Protein AF-A0A382I3E1-F1 (afdb_monomer)

Structure (mmCIF, N/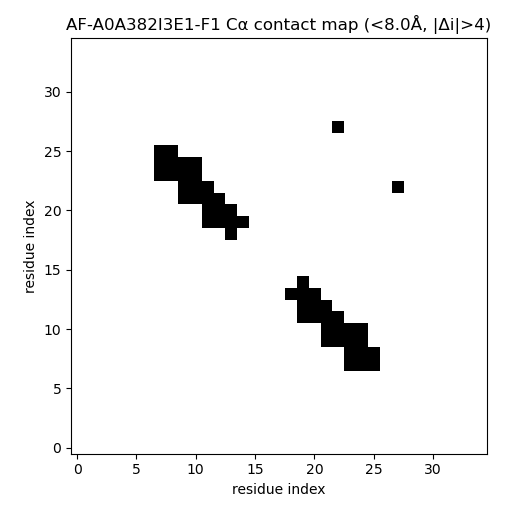CA/C/O backbone):
data_AF-A0A382I3E1-F1
#
_entry.id   AF-A0A382I3E1-F1
#
loop_
_atom_site.group_P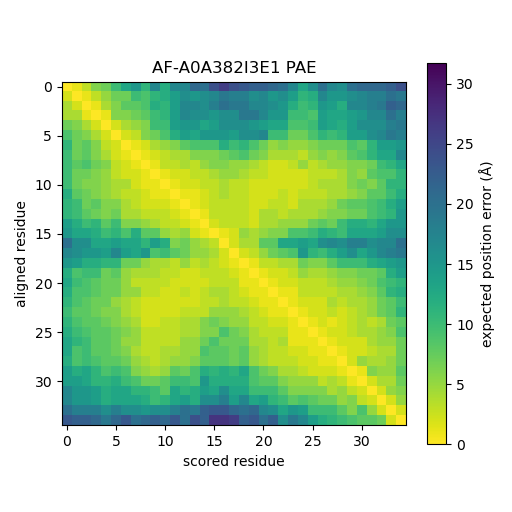DB
_atom_site.id
_atom_site.type_symbol
_atom_site.label_atom_id
_atom_site.label_alt_id
_atom_site.label_comp_id
_atom_site.label_asym_id
_atom_site.label_entity_id
_at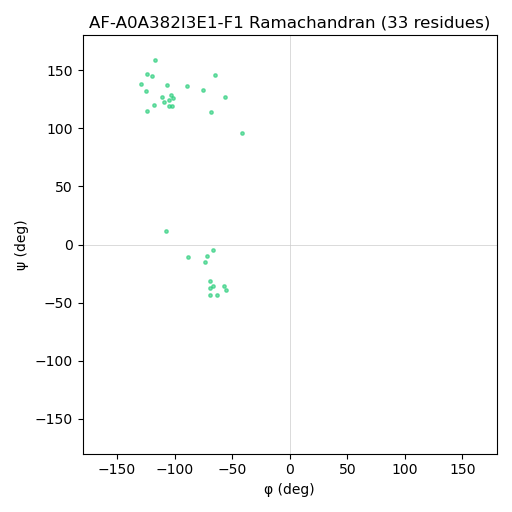om_site.label_seq_id
_atom_site.pdbx_PDB_ins_code
_atom_site.Cartn_x
_atom_site.Cartn_y
_atom_site.Cartn_z
_atom_site.occupancy
_atom_site.B_iso_or_equiv
_atom_site.auth_seq_id
_atom_site.auth_comp_id
_atom_site.auth_asym_id
_atom_site.auth_atom_id
_atom_site.pdbx_PDB_model_num
ATOM 1 N N . MET A 1 1 ? -12.080 -11.254 3.003 1.00 49.38 1 MET A N 1
ATOM 2 C CA . MET A 1 1 ? -11.021 -10.739 3.898 1.00 49.38 1 MET A CA 1
ATOM 3 C C . MET A 1 1 ? -11.262 -9.242 4.055 1.00 49.38 1 MET A C 1
ATOM 5 O O . MET A 1 1 ? -11.115 -8.528 3.076 1.00 49.38 1 MET A O 1
ATOM 9 N N . THR A 1 2 ? -11.765 -8.778 5.202 1.00 55.59 2 THR A N 1
ATOM 10 C CA . THR A 1 2 ? -12.105 -7.358 5.428 1.00 55.59 2 THR A CA 1
ATOM 11 C C . THR A 1 2 ? -11.036 -6.734 6.318 1.00 55.59 2 T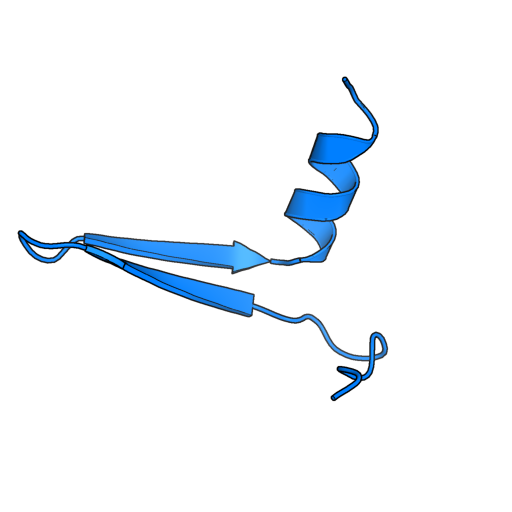HR A C 1
ATOM 13 O O . THR A 1 2 ? -10.843 -7.203 7.440 1.00 55.59 2 THR A O 1
ATOM 16 N N . LEU A 1 3 ? -10.317 -5.715 5.839 1.00 64.25 3 LEU A N 1
ATOM 17 C CA . LEU A 1 3 ? -9.373 -5.002 6.698 1.00 64.25 3 LEU A CA 1
ATOM 18 C C . LEU A 1 3 ? -10.133 -4.072 7.659 1.00 64.25 3 LEU A C 1
ATOM 20 O O . LEU A 1 3 ? -11.019 -3.339 7.217 1.00 64.25 3 LEU A O 1
ATOM 24 N 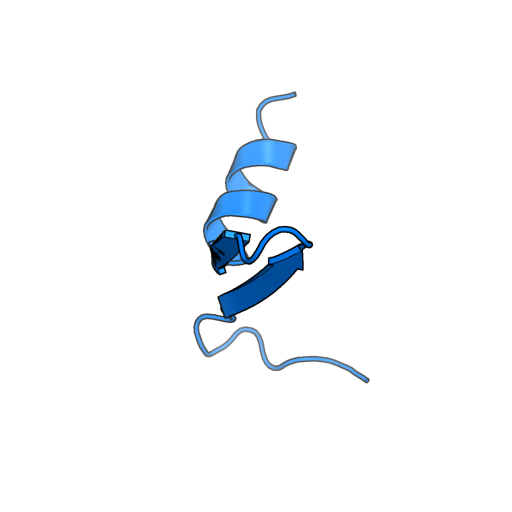N . PRO A 1 4 ? -9.799 -4.073 8.960 1.00 64.38 4 PRO A N 1
ATOM 25 C CA . PRO A 1 4 ? -10.406 -3.159 9.916 1.00 64.38 4 PRO A CA 1
ATOM 26 C C . PRO A 1 4 ? -9.961 -1.719 9.621 1.00 64.38 4 PRO A C 1
ATOM 28 O O . PRO A 1 4 ? -8.794 -1.373 9.788 1.00 64.38 4 PRO A O 1
ATOM 31 N N . LEU A 1 5 ? -10.912 -0.869 9.223 1.00 66.12 5 LEU A N 1
ATOM 32 C CA . LEU A 1 5 ? -10.712 0.556 8.902 1.00 66.1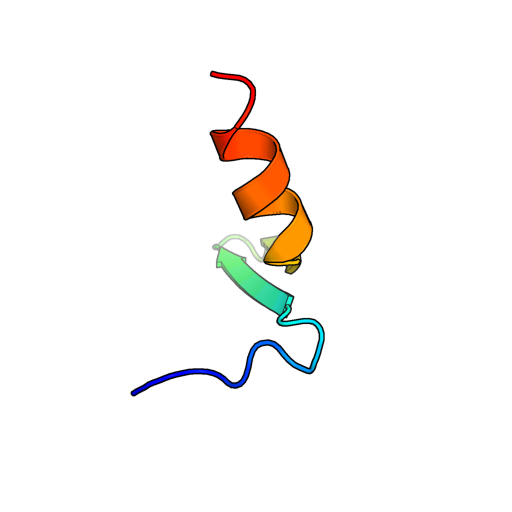2 5 LEU A CA 1
ATOM 33 C C . LEU A 1 5 ? -10.329 1.421 10.119 1.00 66.12 5 LEU A C 1
ATOM 35 O O . LEU A 1 5 ? -10.039 2.603 9.977 1.00 66.12 5 LEU A O 1
ATOM 39 N N . SER A 1 6 ? -10.318 0.848 11.325 1.00 73.25 6 SER A N 1
ATOM 40 C CA . SER A 1 6 ? -9.979 1.550 12.569 1.00 73.25 6 SER A CA 1
ATOM 41 C C . SER A 1 6 ? -8.491 1.896 12.693 1.00 73.25 6 SER A C 1
ATOM 43 O O . SER A 1 6 ? -8.108 2.599 13.624 1.00 73.25 6 SER A O 1
ATOM 45 N N . LYS A 1 7 ? -7.636 1.372 11.806 1.00 77.19 7 LYS A N 1
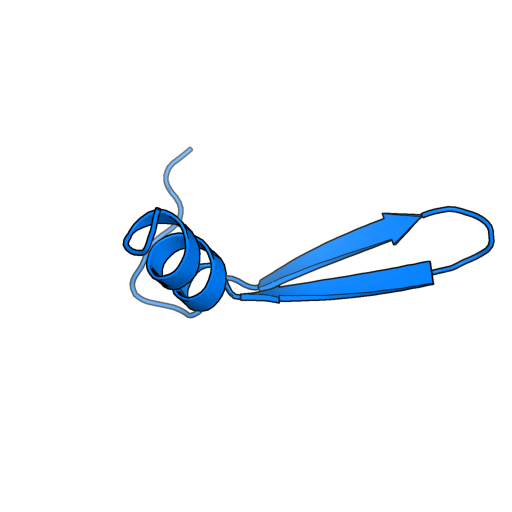ATOM 46 C CA . LYS A 1 7 ? -6.207 1.691 11.754 1.00 77.19 7 LYS A CA 1
ATOM 47 C C . LYS A 1 7 ? -5.829 2.205 10.364 1.00 77.19 7 LYS A C 1
ATOM 49 O O . LYS A 1 7 ? -6.383 1.716 9.381 1.00 77.19 7 LYS A O 1
ATOM 54 N N . PRO A 1 8 ? -4.867 3.140 10.264 1.00 77.25 8 PRO A N 1
ATOM 55 C CA . PRO A 1 8 ? -4.300 3.526 8.980 1.00 77.25 8 PRO A CA 1
ATOM 56 C C . PRO A 1 8 ? -3.732 2.294 8.272 1.00 77.25 8 PRO A C 1
ATOM 58 O O . PRO A 1 8 ? -2.947 1.546 8.856 1.00 77.25 8 PRO A O 1
ATOM 61 N N . ILE A 1 9 ? -4.146 2.078 7.026 1.00 85.94 9 ILE A N 1
ATOM 62 C CA . ILE A 1 9 ? -3.632 0.997 6.184 1.00 85.94 9 ILE A CA 1
ATOM 63 C C . ILE A 1 9 ? -2.649 1.621 5.198 1.00 85.94 9 ILE A C 1
ATOM 65 O O . ILE A 1 9 ? -3.034 2.477 4.397 1.00 85.94 9 ILE A O 1
ATOM 69 N N . THR A 1 10 ? -1.395 1.180 5.263 1.00 87.62 10 THR A N 1
ATOM 70 C CA . THR A 1 10 ? -0.327 1.578 4.339 1.00 87.62 10 THR A CA 1
ATOM 71 C C . THR A 1 10 ? -0.084 0.455 3.340 1.00 87.62 10 THR A C 1
ATOM 73 O O . THR A 1 10 ? 0.108 -0.695 3.731 1.00 87.62 10 THR A O 1
ATOM 76 N N . LEU A 1 11 ? -0.081 0.789 2.054 1.00 86.25 11 LEU A N 1
ATOM 77 C CA . LEU A 1 11 ? 0.293 -0.106 0.967 1.00 86.25 11 LEU A CA 1
ATOM 78 C C . LEU A 1 11 ? 1.711 0.231 0.526 1.00 86.25 11 LEU A C 1
ATOM 80 O O . LEU A 1 11 ? 1.975 1.379 0.180 1.00 86.25 11 LEU A O 1
ATOM 84 N N . THR A 1 12 ? 2.592 -0.764 0.506 1.00 89.38 12 THR A N 1
ATOM 85 C CA . THR A 1 12 ? 3.949 -0.634 -0.031 1.00 89.38 12 THR A CA 1
ATOM 86 C C . THR A 1 12 ? 4.007 -1.334 -1.380 1.00 89.38 12 THR A C 1
ATOM 88 O O . THR A 1 12 ? 3.688 -2.517 -1.482 1.00 89.38 12 THR A O 1
ATOM 91 N N . VAL A 1 13 ? 4.412 -0.607 -2.414 1.00 87.12 13 VAL A N 1
ATOM 92 C CA . VAL A 1 13 ? 4.625 -1.113 -3.767 1.00 87.12 13 VAL A CA 1
ATOM 93 C C . VAL A 1 13 ? 6.120 -1.079 -4.039 1.00 87.12 13 VAL A C 1
ATOM 95 O O . VAL A 1 13 ? 6.759 -0.045 -3.874 1.00 87.12 13 VAL A O 1
ATOM 98 N N . THR A 1 14 ? 6.678 -2.208 -4.461 1.00 89.12 14 THR A N 1
ATOM 99 C CA . THR A 1 14 ? 8.085 -2.313 -4.856 1.00 89.12 14 THR A CA 1
ATOM 100 C C . THR A 1 14 ? 8.149 -2.717 -6.324 1.00 89.12 14 THR A C 1
ATOM 102 O O . THR A 1 14 ? 7.625 -3.767 -6.695 1.00 89.12 14 THR A O 1
ATOM 105 N N . SER A 1 15 ? 8.770 -1.888 -7.162 1.00 84.81 15 SER A N 1
ATOM 106 C CA . SER A 1 15 ? 9.035 -2.162 -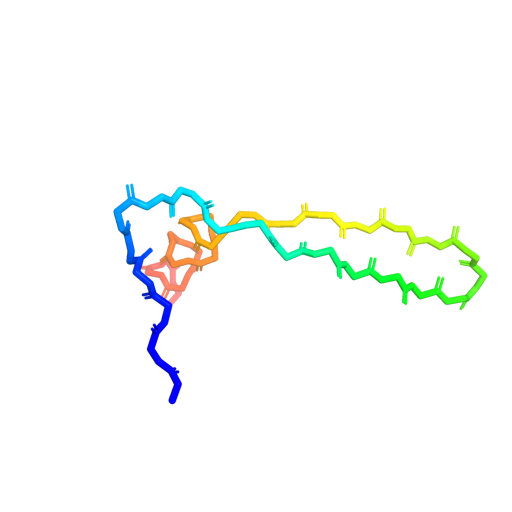8.579 1.00 84.81 15 SER A CA 1
ATOM 107 C C . SER A 1 15 ? 10.541 -2.217 -8.863 1.00 84.81 15 SER A C 1
ATOM 109 O O . SER A 1 15 ? 11.346 -1.720 -8.077 1.00 84.81 15 SER A O 1
ATOM 111 N N . SER A 1 16 ? 10.936 -2.866 -9.964 1.00 90.50 16 SER A N 1
ATOM 112 C CA . SER A 1 16 ? 12.340 -3.002 -10.388 1.00 90.50 16 SER A CA 1
ATOM 113 C C . SER A 1 16 ? 12.637 -2.100 -11.595 1.00 90.50 16 SER A C 1
ATOM 115 O O . SER A 1 16 ? 11.827 -2.098 -12.526 1.00 90.50 16 SER A O 1
ATOM 117 N N . PRO A 1 17 ? 13.785 -1.390 -11.642 1.00 83.69 17 PRO A N 1
ATOM 118 C CA . PRO A 1 17 ? 14.863 -1.354 -10.641 1.00 83.69 17 PRO A CA 1
ATOM 119 C C . PRO A 1 17 ? 14.380 -0.738 -9.321 1.00 83.69 17 PRO A C 1
ATOM 121 O O . PRO A 1 17 ? 13.506 0.118 -9.354 1.00 83.69 17 PRO A O 1
ATOM 124 N N . SER A 1 18 ? 14.903 -1.227 -8.187 1.00 80.62 18 SER A N 1
ATOM 125 C CA . SER A 1 18 ? 14.334 -1.06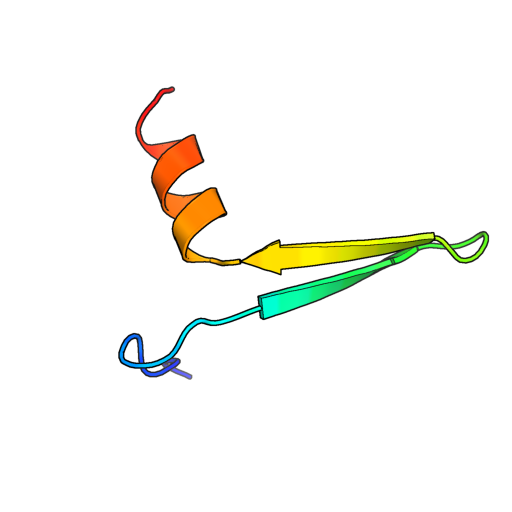0 -6.839 1.00 80.62 18 SER A CA 1
ATOM 126 C C . SER A 1 18 ? 13.779 0.337 -6.553 1.00 80.62 18 SER A C 1
ATOM 128 O O . SER A 1 18 ? 14.497 1.242 -6.132 1.00 80.62 18 SER A O 1
ATOM 130 N N . PHE A 1 19 ? 12.475 0.480 -6.738 1.00 84.56 19 PHE A N 1
ATOM 131 C CA . PHE A 1 19 ? 11.705 1.666 -6.439 1.00 84.56 19 PHE A CA 1
ATOM 132 C C . PHE A 1 19 ? 10.589 1.252 -5.493 1.00 84.56 19 PHE A C 1
ATOM 134 O O . PHE A 1 19 ? 9.730 0.443 -5.840 1.00 84.56 19 PHE A O 1
ATOM 141 N N . THR A 1 20 ? 10.636 1.775 -4.272 1.00 89.62 20 THR A N 1
ATOM 142 C CA . THR A 1 20 ? 9.633 1.494 -3.248 1.00 89.62 20 THR A CA 1
ATOM 143 C C . THR A 1 20 ? 8.804 2.744 -3.021 1.00 89.62 20 THR A C 1
ATOM 145 O O . THR A 1 20 ? 9.343 3.787 -2.656 1.00 89.62 20 THR A O 1
ATOM 148 N N . THR A 1 21 ? 7.492 2.634 -3.204 1.00 85.19 21 THR A N 1
ATOM 149 C CA . THR A 1 21 ? 6.532 3.683 -2.861 1.00 85.19 21 THR A CA 1
ATOM 150 C C . THR A 1 21 ? 5.547 3.176 -1.834 1.00 85.19 21 THR A C 1
ATOM 152 O O . THR A 1 21 ? 5.159 2.010 -1.841 1.00 85.19 21 THR A O 1
ATOM 155 N N . SER A 1 22 ? 5.133 4.070 -0.944 1.00 89.12 22 SER A N 1
ATOM 156 C CA . SER A 1 22 ? 4.152 3.762 0.088 1.00 89.12 22 SER A CA 1
ATOM 157 C C . SER A 1 22 ? 2.996 4.743 -0.005 1.00 89.12 22 SER A C 1
ATOM 159 O O . SER A 1 22 ? 3.217 5.950 -0.082 1.00 89.12 22 SER A O 1
ATOM 161 N N . VAL A 1 23 ? 1.766 4.235 0.010 1.00 84.69 23 VAL A N 1
ATOM 162 C CA . VAL A 1 23 ? 0.543 5.046 -0.039 1.00 84.69 23 VAL A CA 1
ATOM 163 C C . VAL A 1 23 ? -0.408 4.644 1.080 1.00 84.69 23 VAL A C 1
ATOM 165 O O . VAL A 1 23 ? -0.589 3.462 1.370 1.00 84.69 23 VAL A O 1
ATOM 168 N N . THR A 1 24 ? -1.027 5.630 1.722 1.00 87.81 24 THR A N 1
ATOM 169 C CA . THR A 1 24 ? -2.041 5.393 2.756 1.00 87.81 24 THR A CA 1
ATOM 170 C C . THR A 1 24 ? -3.418 5.293 2.104 1.00 87.81 24 THR A C 1
ATOM 172 O O . THR A 1 24 ? -3.765 6.118 1.260 1.00 87.81 24 THR A O 1
ATOM 175 N N . LEU A 1 25 ? -4.244 4.324 2.517 1.00 82.00 25 LEU A N 1
ATOM 176 C CA . LEU A 1 25 ? -5.591 4.128 1.956 1.00 82.00 25 LEU A CA 1
ATOM 177 C C . LEU A 1 25 ? -6.467 5.383 2.030 1.00 82.00 25 LEU A C 1
ATOM 179 O O . LEU A 1 25 ? -7.173 5.682 1.076 1.00 82.00 25 LEU A O 1
ATOM 183 N N . ALA A 1 26 ? -6.395 6.142 3.126 1.00 80.25 26 ALA A N 1
ATOM 184 C CA . ALA A 1 26 ? -7.146 7.391 3.272 1.00 80.25 26 ALA A CA 1
ATOM 185 C C . ALA A 1 26 ? -6.839 8.397 2.145 1.00 80.25 26 ALA A C 1
ATOM 187 O O . ALA A 1 26 ? -7.735 9.084 1.667 1.00 80.25 26 ALA A O 1
ATOM 188 N N . THR A 1 27 ? -5.589 8.436 1.678 1.00 81.69 27 THR A N 1
ATOM 189 C CA . THR A 1 27 ? -5.149 9.292 0.571 1.00 81.69 27 THR A CA 1
ATOM 190 C C . THR A 1 27 ? -5.734 8.831 -0.766 1.00 81.69 27 THR A C 1
ATOM 192 O O . THR A 1 27 ? -6.126 9.662 -1.577 1.00 81.69 27 THR A O 1
ATOM 195 N N . LEU A 1 28 ? -5.850 7.515 -0.981 1.00 78.31 28 LEU A N 1
ATOM 196 C CA . LEU A 1 28 ? -6.463 6.936 -2.184 1.00 78.31 28 LEU A CA 1
ATOM 197 C C . LEU A 1 28 ? -7.976 7.185 -2.237 1.00 78.31 28 LEU A C 1
ATOM 199 O O . LEU A 1 28 ? -8.491 7.565 -3.283 1.00 78.31 28 LEU A O 1
ATOM 203 N N . LEU A 1 29 ? -8.677 7.008 -1.112 1.00 78.62 29 LEU A N 1
ATOM 204 C CA . LEU A 1 29 ? -10.114 7.292 -1.018 1.00 78.62 29 LEU A CA 1
ATOM 205 C C . LEU A 1 29 ? -10.409 8.793 -1.173 1.00 78.62 29 LEU A C 1
ATOM 207 O O . LEU A 1 29 ? -11.413 9.167 -1.773 1.00 78.62 29 LEU A O 1
ATOM 211 N N . GLY A 1 30 ? -9.527 9.660 -0.667 1.00 78.31 30 GLY A N 1
ATOM 212 C CA . GLY A 1 30 ? -9.612 11.101 -0.908 1.00 78.31 30 GLY A CA 1
ATOM 213 C C . GLY A 1 30 ? -9.453 11.453 -2.389 1.00 78.31 30 GLY A C 1
ATOM 214 O O . GLY A 1 30 ? -10.243 12.225 -2.916 1.00 78.31 30 GLY A O 1
ATOM 215 N N . ALA A 1 31 ? -8.495 10.829 -3.081 1.00 70.19 31 ALA A N 1
ATOM 216 C CA . ALA A 1 31 ? -8.237 11.076 -4.500 1.00 70.19 31 ALA A CA 1
ATOM 217 C C . ALA A 1 31 ? -9.350 10.566 -5.435 1.00 70.19 31 ALA A C 1
ATOM 219 O O . ALA A 1 31 ? -9.593 11.177 -6.469 1.00 70.19 31 ALA A O 1
ATOM 220 N N . SER A 1 32 ? -10.049 9.476 -5.089 1.00 63.38 32 SER A N 1
ATOM 221 C CA . SER A 1 32 ? -11.180 8.980 -5.895 1.00 63.38 32 SER A CA 1
ATOM 222 C C . SER A 1 32 ? -12.442 9.833 -5.776 1.00 63.38 32 SER A C 1
ATOM 224 O O . SER A 1 32 ? -13.376 9.633 -6.539 1.00 63.38 32 SER A O 1
ATOM 226 N N . SER A 1 33 ? -12.508 10.713 -4.777 1.00 60.38 33 SER A N 1
ATOM 227 C CA . SER A 1 33 ? -13.677 11.560 -4.517 1.00 60.38 33 SER A CA 1
ATOM 228 C C . SER A 1 33 ? -13.635 12.885 -5.294 1.00 60.38 33 SER A C 1
ATOM 230 O O . SER A 1 33 ? -14.630 13.602 -5.305 1.00 60.38 33 SER A O 1
ATOM 232 N N . ASP A 1 34 ? -12.491 13.205 -5.912 1.00 58.94 34 ASP A N 1
ATOM 233 C CA . ASP A 1 34 ? -12.196 14.475 -6.598 1.00 58.94 34 ASP A CA 1
ATOM 234 C C . ASP A 1 34 ? -12.178 14.335 -8.142 1.00 58.94 34 ASP A C 1
ATOM 236 O O . ASP A 1 34 ? -11.724 15.236 -8.844 1.00 58.94 34 ASP A O 1
ATOM 240 N N . MET A 1 35 ? -12.652 13.203 -8.686 1.00 53.94 35 MET A N 1
ATOM 241 C CA . MET A 1 35 ? -12.727 12.911 -10.130 1.00 53.94 35 MET A CA 1
ATOM 242 C C . MET A 1 35 ? -14.130 12.481 -10.549 1.00 53.94 35 MET A C 1
ATOM 244 O O . MET A 1 35 ? -14.542 12.876 -11.663 1.00 53.94 35 MET A O 1
#

Mean predicted aligned error: 7.94 Å

Foldseek 3Di:
DDDPPPDWDKDWDADPVGDIDIDTVVVVVVVVVVD

pLDDT: mean 77.13, std 11.58, range [49.38, 90.5]

Organism: NCBI:txid408172

Nearest PDB structures (foldseek):
  5qu6-assembly14_2  TM=4.146E-01  e=4.564E+00  Homo sapiens
  5qu6-assembly13_Y  TM=4.142E-01  e=4.260E+00  Homo sapiens
  5qu6-assembly12_X  TM=4.201E-01  e=5.238E+00  Homo sapiens
  5qu6-assembly12_W  TM=3.925E-01  e=6.012E+00  Homo sapiens
  1k6o-assembly1_C  TM=3.399E-01  e=4.564E+00  Homo sapiens

Sequence (35 aa):
MTLPLSKPITLTVTSSPSFTTSVTLATLLGASSDM

Solvent-accessible surface area (backbone atoms only — not comparable to full-atom values): 2446 Å² total; per-residue (Å²): 139,82,80,71,82,90,51,92,51,73,48,77,48,78,46,87,81,91,43,77,50,74,48,48,50,72,60,53,59,53,58,67,72,78,116

Radius of gyration: 12.19 Å; Cα contacts (8 Å, |Δi|>4): 26; chains: 1; bounding box: 28×25×23 Å

Secondary structure (DSSP, 8-state):
----TTSPPEEEEEETTTEEEEEEHHHHHHHTT--